Protein AF-A0A659UH33-F1 (afdb_monomer)

Sequence (95 aa):
DVHYQHGGRPNSFDRLPRETVGPFNRQSFDDVVSGRYEEFPFELYETELREGNGKGSSTAFKGVIVAFEAVEPFPGILVATRRTNAVVGFFRGVF

Nearest PDB structures (foldseek):
  6hdv-assembly1_A  TM=4.931E-01  e=4.213E+00  Afifella pfennigii
  7yq5-assembly1_E  TM=2.804E-01  e=1.650E+00  Homo sapiens
  8dtm-assembly1_B  TM=3.996E-01  e=9.024E+00  Mus musculus
  6hn4-assembly1_F  TM=2.695E-01  e=2.964E+00  Homo sapiens
  7yq3-assembly1_E  TM=3.462E-01  e=5.988E+00  Homo sapiens

Solvent-accessible surface area (backbone atoms only — not comparable to full-atom values): 6100 Å² total; per-residue (Å²): 116,76,49,80,46,74,60,51,84,62,86,64,61,85,71,54,62,60,74,79,44,55,71,58,80,46,76,49,39,45,55,35,40,35,38,61,57,98,84,26,42,36,41,38,32,38,39,41,29,25,24,74,70,75,98,68,48,46,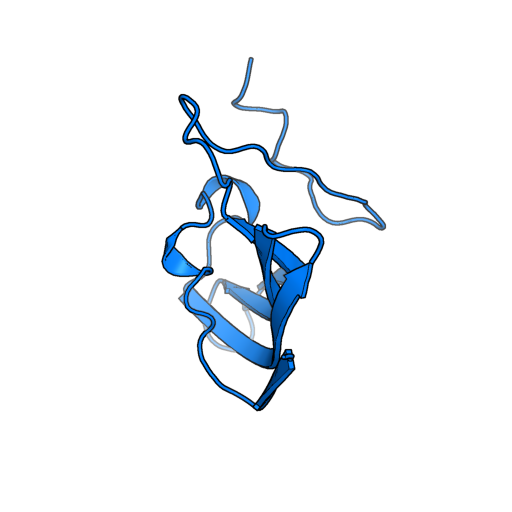77,38,36,76,51,75,48,78,47,71,50,67,89,67,88,65,100,78,81,92,84,86,83,87,82,91,85,76,72,89,63,65,77,73,79,79,110

Radius of gyration: 14.42 Å; Cα contacts (8 Å, |Δi|>4): 152; chains: 1; bounding box: 28×35×41 Å

Secondary structure (DSSP, 8-state):
-EEEEESPPPTTGGGS-GGGT-S-SEEEEEEEEEEEETTEEEEEEEEEEEESSGGG-EEEEEEEEEEE--SS--SS-------SS--SSTTSS--

Structure (mmCIF, N/CA/C/O backbone):
data_AF-A0A659UH33-F1
#
_entry.id   AF-A0A659UH33-F1
#
loop_
_atom_site.group_PDB
_atom_site.id
_atom_site.type_symbol
_atom_site.label_atom_id
_atom_site.label_alt_id
_atom_site.label_comp_id
_atom_site.label_asym_id
_atom_site.label_entity_id
_atom_site.label_seq_id
_atom_site.pdbx_PDB_ins_code
_atom_site.Cartn_x
_atom_site.Cartn_y
_atom_site.Cartn_z
_atom_site.occupancy
_atom_site.B_iso_or_equiv
_atom_site.auth_seq_id
_atom_site.auth_comp_id
_atom_site.auth_asym_id
_atom_site.auth_atom_id
_atom_site.pdbx_PDB_model_num
ATOM 1 N N . ASP A 1 1 ? -11.673 -12.520 13.562 1.00 83.81 1 ASP A N 1
ATOM 2 C CA . ASP A 1 1 ? -11.726 -13.156 12.235 1.00 83.81 1 ASP A CA 1
ATOM 3 C C . ASP A 1 1 ? -10.690 -12.577 11.299 1.00 83.81 1 ASP A C 1
ATOM 5 O O . ASP A 1 1 ? -10.426 -11.378 11.342 1.00 83.81 1 ASP A O 1
ATOM 9 N N . VAL A 1 2 ? -10.070 -13.465 10.524 1.00 93.75 2 VAL A N 1
ATOM 10 C CA . VAL A 1 2 ? -9.055 -13.165 9.511 1.00 93.75 2 VAL A CA 1
ATOM 11 C C . VAL A 1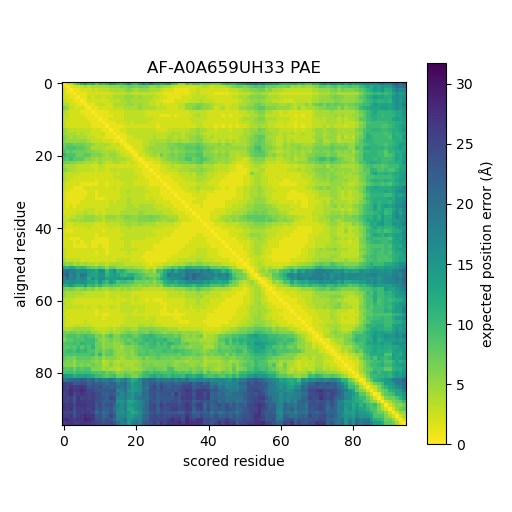 2 ? -9.520 -13.801 8.205 1.00 93.75 2 VAL A C 1
ATOM 13 O O . VAL A 1 2 ? -9.972 -14.946 8.204 1.00 93.75 2 VAL A O 1
ATOM 16 N N . HIS A 1 3 ? -9.413 -13.062 7.108 1.00 96.00 3 HIS A N 1
ATOM 17 C CA . HIS A 1 3 ? -9.779 -13.488 5.765 1.00 96.00 3 HIS A CA 1
ATOM 18 C C . HIS A 1 3 ? -8.543 -13.505 4.871 1.00 96.00 3 HIS A C 1
ATOM 20 O O . HIS A 1 3 ? -7.658 -12.663 5.003 1.00 96.00 3 HIS A O 1
ATOM 26 N N . TYR A 1 4 ? -8.505 -14.466 3.953 1.00 96.88 4 TYR A N 1
ATOM 27 C CA . TYR A 1 4 ? -7.434 -14.631 2.979 1.00 96.88 4 TYR A CA 1
ATOM 28 C C . TYR A 1 4 ? -7.994 -14.577 1.559 1.00 96.88 4 TYR A C 1
ATOM 30 O O . TYR A 1 4 ? -9.065 -15.127 1.287 1.00 96.88 4 TYR A O 1
ATOM 38 N N . GLN A 1 5 ? -7.245 -13.950 0.658 1.00 96.44 5 GLN A N 1
ATOM 39 C CA . GLN A 1 5 ? -7.508 -13.918 -0.772 1.00 96.44 5 GLN A CA 1
ATOM 40 C C . GLN A 1 5 ? -6.184 -13.918 -1.547 1.00 96.44 5 GLN A C 1
ATOM 42 O O . GLN A 1 5 ? -5.235 -13.254 -1.151 1.00 96.44 5 GLN A O 1
ATOM 47 N N . HIS A 1 6 ? -6.152 -14.612 -2.685 1.00 96.94 6 HIS A N 1
ATOM 48 C CA . HIS A 1 6 ? -5.027 -14.609 -3.623 1.00 96.94 6 HIS A CA 1
ATOM 49 C C . HIS A 1 6 ? -5.389 -13.834 -4.897 1.00 96.94 6 HIS A C 1
ATOM 51 O O . HIS A 1 6 ? -6.489 -14.002 -5.434 1.00 96.94 6 HIS A O 1
ATOM 57 N N . GLY A 1 7 ? -4.488 -12.978 -5.380 1.00 92.94 7 GLY A N 1
ATOM 58 C CA . GLY A 1 7 ? -4.640 -12.222 -6.630 1.00 92.94 7 GLY A CA 1
ATOM 59 C C . GLY A 1 7 ? -5.668 -11.084 -6.592 1.00 92.94 7 GLY A C 1
ATOM 60 O O . GLY A 1 7 ? -5.887 -10.405 -7.598 1.00 92.94 7 GLY A O 1
ATOM 61 N N . GLY A 1 8 ? -6.333 -10.881 -5.453 1.00 92.75 8 GLY A N 1
ATOM 62 C CA . GLY A 1 8 ? -7.358 -9.856 -5.276 1.00 92.75 8 GLY A CA 1
ATOM 63 C C . GLY A 1 8 ? -6.765 -8.458 -5.157 1.00 92.75 8 GLY A C 1
ATOM 64 O O . GLY A 1 8 ? -5.718 -8.279 -4.545 1.00 92.75 8 GLY A O 1
ATOM 65 N N . ARG A 1 9 ? -7.452 -7.442 -5.697 1.00 94.62 9 ARG A N 1
ATOM 66 C CA . ARG A 1 9 ? -7.107 -6.042 -5.407 1.00 94.62 9 ARG A CA 1
ATOM 67 C C . ARG A 1 9 ? -7.483 -5.732 -3.945 1.00 94.62 9 ARG A C 1
ATOM 69 O O . ARG A 1 9 ? -8.668 -5.830 -3.632 1.00 94.62 9 ARG A O 1
ATOM 76 N N . PRO A 1 10 ? -6.537 -5.314 -3.086 1.00 95.12 10 PRO A N 1
ATOM 77 C CA . PRO A 1 10 ? -6.829 -4.883 -1.719 1.00 95.12 10 PRO A CA 1
ATOM 78 C C . PRO A 1 10 ? -7.675 -3.605 -1.711 1.00 95.12 10 PRO A C 1
ATOM 80 O O . PRO A 1 10 ? -7.428 -2.691 -2.504 1.00 95.12 10 PRO A O 1
ATOM 83 N N . ASN A 1 11 ? -8.635 -3.495 -0.791 1.00 93.62 11 ASN A N 1
ATOM 84 C CA . ASN A 1 11 ? -9.519 -2.328 -0.686 1.00 93.62 11 ASN A CA 1
ATOM 85 C C . ASN A 1 11 ? -8.766 -1.067 -0.251 1.00 93.62 11 ASN A C 1
ATOM 87 O O . ASN A 1 11 ? -9.171 0.057 -0.552 1.00 93.62 11 ASN A O 1
ATOM 91 N N . SER A 1 12 ? -7.687 -1.244 0.506 1.00 91.94 12 SER A N 1
ATOM 92 C CA . SER A 1 12 ? -6.852 -0.155 1.010 1.00 91.94 12 SER A CA 1
ATOM 93 C C . SER A 1 12 ? -5.932 0.454 -0.046 1.00 91.94 12 SER A C 1
ATOM 95 O O . SER A 1 12 ? -5.463 1.575 0.147 1.00 91.94 12 SER A O 1
ATOM 97 N N . PHE A 1 13 ? -5.696 -0.231 -1.170 1.00 92.12 13 PHE A N 1
ATOM 98 C CA . PHE A 1 13 ? -4.693 0.185 -2.149 1.00 92.12 13 PHE A CA 1
ATOM 99 C C . PHE A 1 13 ? -4.995 1.555 -2.773 1.00 92.12 13 PHE A C 1
ATOM 101 O O . PHE A 1 13 ? -4.095 2.377 -2.919 1.00 92.12 13 PHE A O 1
ATOM 108 N N . ASP A 1 14 ? -6.264 1.847 -3.073 1.00 89.25 14 ASP A N 1
ATOM 109 C CA . ASP A 1 14 ? -6.674 3.133 -3.662 1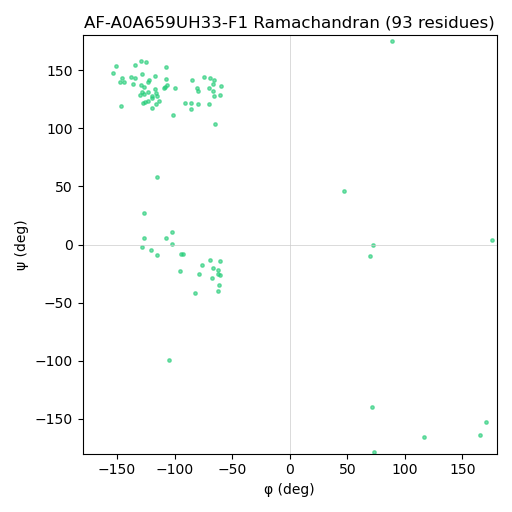.00 89.25 14 ASP A CA 1
ATOM 110 C C . ASP A 1 14 ? -6.535 4.325 -2.699 1.00 89.25 14 ASP A C 1
ATOM 112 O O . ASP A 1 14 ? -6.578 5.476 -3.131 1.00 89.25 14 ASP A O 1
ATOM 116 N N . ARG A 1 15 ? -6.339 4.059 -1.399 1.00 86.00 15 ARG A N 1
ATOM 117 C CA . ARG A 1 15 ? -6.109 5.082 -0.368 1.00 86.00 15 ARG A CA 1
ATOM 118 C C . ARG A 1 15 ? -4.629 5.375 -0.134 1.00 86.00 15 ARG A C 1
ATOM 120 O O . ARG A 1 15 ? -4.315 6.309 0.601 1.00 86.00 15 ARG A O 1
ATOM 127 N N . LEU A 1 16 ? -3.718 4.599 -0.725 1.00 83.44 16 LEU A N 1
ATOM 128 C CA . LEU A 1 16 ? -2.290 4.869 -0.607 1.00 83.44 16 LEU A CA 1
ATOM 129 C C . LEU A 1 16 ? -1.947 6.188 -1.311 1.00 83.44 16 LEU A C 1
ATOM 131 O O . LEU A 1 16 ? -2.260 6.341 -2.497 1.00 83.44 16 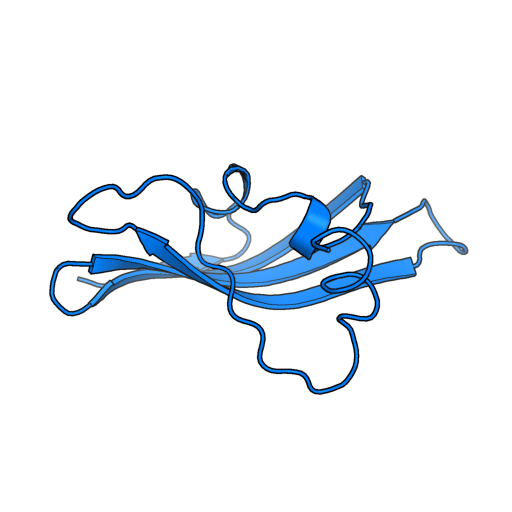LEU A O 1
ATOM 135 N N . PRO A 1 17 ? -1.260 7.127 -0.634 1.00 82.00 17 PRO A N 1
ATOM 136 C CA . PRO A 1 17 ? -0.773 8.326 -1.297 1.00 82.00 17 PRO A CA 1
ATOM 137 C C . PRO A 1 17 ? 0.199 7.923 -2.408 1.00 82.00 17 PRO A C 1
ATOM 139 O O . PRO A 1 17 ? 1.131 7.143 -2.179 1.00 82.00 17 PRO A O 1
ATOM 142 N N . ARG A 1 18 ? -0.011 8.426 -3.626 1.00 77.38 18 ARG A N 1
ATOM 143 C CA . ARG A 1 18 ? 0.783 8.038 -4.809 1.00 77.38 18 ARG A CA 1
ATOM 144 C C . ARG A 1 18 ? 2.265 8.371 -4.641 1.00 77.38 18 ARG A C 1
ATOM 146 O O . ARG A 1 18 ? 3.129 7.696 -5.193 1.00 77.38 18 ARG A O 1
ATOM 153 N N . GLU A 1 19 ? 2.554 9.371 -3.821 1.00 73.62 19 GLU A N 1
ATOM 154 C CA . GLU A 1 19 ? 3.889 9.822 -3.448 1.00 73.62 19 GLU A CA 1
ATOM 155 C C . GLU A 1 19 ? 4.688 8.730 -2.712 1.00 73.62 19 GLU A C 1
ATOM 157 O O . GLU A 1 19 ? 5.918 8.762 -2.715 1.00 73.62 19 GLU A O 1
ATOM 162 N N . THR A 1 20 ? 4.014 7.740 -2.110 1.00 72.00 20 THR A N 1
ATOM 163 C CA . THR A 1 20 ? 4.659 6.650 -1.354 1.00 72.00 20 THR A CA 1
ATOM 164 C C . THR A 1 20 ? 5.253 5.554 -2.234 1.00 72.00 20 THR A C 1
ATOM 166 O O . THR A 1 20 ? 6.200 4.888 -1.816 1.00 72.00 20 THR A O 1
ATOM 169 N N . VAL A 1 21 ? 4.728 5.376 -3.449 1.00 74.19 21 VAL A N 1
ATOM 170 C CA . VAL A 1 21 ? 5.060 4.245 -4.332 1.00 74.19 21 VAL A CA 1
ATOM 171 C C . VAL A 1 21 ? 5.661 4.656 -5.678 1.00 74.19 21 VAL A C 1
ATOM 173 O O . VAL A 1 21 ? 6.094 3.793 -6.438 1.00 74.19 21 VAL A O 1
ATOM 176 N N . GLY A 1 22 ? 5.734 5.960 -5.964 1.00 75.75 22 GLY A N 1
ATOM 177 C CA . GLY A 1 22 ? 6.236 6.481 -7.237 1.00 75.75 22 GLY A CA 1
ATOM 178 C C . GLY A 1 22 ? 5.262 6.265 -8.406 1.00 75.75 22 GLY A C 1
ATOM 179 O O . GLY A 1 22 ? 4.154 5.758 -8.218 1.00 75.75 22 GLY A O 1
ATOM 180 N N . PRO A 1 23 ? 5.629 6.685 -9.630 1.00 83.62 23 PRO A N 1
ATOM 181 C CA . PRO A 1 23 ? 4.807 6.449 -10.812 1.00 83.62 23 PRO A CA 1
ATOM 182 C C . PRO A 1 23 ? 4.744 4.952 -11.147 1.00 83.62 23 PRO A C 1
ATOM 184 O O . PRO A 1 23 ? 5.746 4.245 -11.107 1.00 83.62 23 PRO A O 1
ATOM 187 N N . PHE A 1 24 ? 3.558 4.461 -11.505 1.00 89.31 24 PHE A N 1
ATOM 188 C CA . PHE A 1 24 ? 3.348 3.101 -11.998 1.00 89.31 24 PHE A CA 1
ATOM 189 C C . PHE A 1 24 ? 2.143 3.066 -12.942 1.00 89.31 24 PHE A C 1
ATOM 191 O O . PHE A 1 24 ? 1.224 3.878 -12.840 1.00 89.31 24 PHE A O 1
ATOM 198 N N . ASN A 1 25 ? 2.137 2.111 -13.868 1.00 91.75 25 ASN A N 1
ATOM 199 C CA . ASN A 1 25 ? 1.016 1.852 -14.781 1.00 91.75 25 ASN A CA 1
ATOM 200 C C . ASN A 1 25 ? 0.585 0.377 -14.785 1.00 91.75 25 ASN A C 1
ATOM 202 O O . ASN A 1 25 ? -0.360 0.007 -15.479 1.00 91.75 25 ASN A O 1
ATOM 206 N N . ARG A 1 26 ? 1.283 -0.468 -14.023 1.00 92.38 26 ARG A N 1
ATOM 207 C CA . ARG A 1 26 ? 0.974 -1.882 -13.833 1.00 92.38 26 ARG A CA 1
ATOM 208 C C . ARG A 1 26 ? 1.076 -2.220 -12.361 1.00 92.38 26 ARG A C 1
ATOM 210 O O . ARG A 1 26 ? 1.952 -1.716 -11.661 1.00 92.38 26 ARG A O 1
ATOM 217 N N . GLN A 1 27 ? 0.187 -3.098 -11.933 1.00 93.75 27 GLN A N 1
ATOM 218 C CA . GLN A 1 27 ? 0.063 -3.523 -10.553 1.00 93.75 27 GLN A CA 1
ATOM 219 C C . GLN A 1 27 ? -0.309 -5.000 -10.506 1.00 93.75 27 GLN A C 1
ATOM 221 O O . GLN A 1 27 ? -1.132 -5.459 -11.300 1.00 93.75 27 GLN A O 1
ATOM 226 N N . SER A 1 28 ? 0.286 -5.720 -9.570 1.00 95.12 28 SER A N 1
ATOM 227 C CA . SER A 1 28 ? -0.075 -7.092 -9.238 1.00 95.12 28 SER A CA 1
ATOM 228 C C . SER A 1 28 ? -0.069 -7.268 -7.731 1.00 95.12 28 SER A C 1
ATOM 230 O O . SER A 1 28 ? 0.783 -6.701 -7.042 1.00 95.12 28 SER A O 1
ATOM 232 N N . PHE A 1 29 ? -1.008 -8.077 -7.259 1.00 96.62 29 PHE A N 1
ATOM 233 C CA . PHE A 1 29 ? -1.136 -8.477 -5.867 1.00 96.62 29 PHE A CA 1
ATOM 234 C C . PHE A 1 29 ? -1.089 -9.990 -5.810 1.00 96.62 29 PHE A C 1
ATOM 236 O O . PHE A 1 29 ? -1.641 -10.639 -6.700 1.00 96.62 29 PHE A O 1
ATOM 243 N N . ASP A 1 30 ? -0.407 -10.518 -4.806 1.00 96.31 30 ASP A N 1
ATOM 244 C CA . ASP A 1 30 ? -0.304 -11.956 -4.594 1.00 96.31 30 ASP A CA 1
ATOM 245 C C . ASP A 1 30 ? -1.209 -12.335 -3.418 1.00 96.31 30 ASP A C 1
ATOM 247 O O . ASP A 1 30 ? -2.435 -12.360 -3.567 1.00 96.31 30 ASP A O 1
ATOM 251 N N . ASP A 1 31 ? -0.641 -12.504 -2.231 1.00 97.56 31 ASP A N 1
ATOM 252 C CA . ASP A 1 31 ? -1.407 -12.769 -1.024 1.00 97.56 31 ASP A CA 1
ATOM 253 C C . ASP A 1 31 ? -1.998 -11.488 -0.428 1.00 97.56 31 ASP A C 1
ATOM 255 O O . ASP A 1 31 ? -1.316 -10.472 -0.278 1.00 97.56 31 ASP A O 1
ATOM 259 N N . VAL A 1 32 ? -3.273 -11.563 -0.042 1.00 97.56 32 VAL A N 1
ATOM 260 C CA . VAL A 1 32 ? -4.007 -10.539 0.704 1.00 97.56 32 VAL A CA 1
ATOM 261 C C . VAL A 1 32 ? -4.609 -11.181 1.947 1.00 97.56 32 VAL A C 1
ATOM 263 O O . VAL A 1 32 ? -5.389 -12.131 1.869 1.00 97.56 32 VAL A O 1
ATOM 266 N N . VAL A 1 33 ? -4.265 -10.639 3.108 1.00 97.25 33 VAL A N 1
ATOM 267 C CA . VAL A 1 33 ? -4.796 -11.029 4.412 1.00 97.25 33 VAL A CA 1
ATOM 268 C C . VAL A 1 33 ? -5.480 -9.819 5.027 1.00 97.25 33 VAL A C 1
ATOM 270 O O . VAL A 1 33 ? -4.870 -8.764 5.163 1.00 97.25 33 VAL A O 1
ATOM 273 N N . SER A 1 34 ? -6.737 -9.955 5.428 1.00 96.75 34 SER A N 1
ATOM 274 C CA . SER A 1 34 ? -7.488 -8.883 6.081 1.00 96.75 34 SER A CA 1
ATOM 275 C C . SER A 1 34 ? -8.128 -9.358 7.374 1.00 96.75 34 SER A C 1
ATOM 277 O O . SER A 1 34 ? -8.329 -10.552 7.592 1.00 96.75 34 SER A O 1
ATOM 279 N N . GLY A 1 35 ? -8.436 -8.433 8.273 1.00 95.88 35 GLY A N 1
ATOM 280 C CA . GLY A 1 35 ? -9.047 -8.784 9.548 1.00 95.88 35 GLY A CA 1
ATOM 281 C C . GLY A 1 35 ? -9.105 -7.609 10.502 1.00 95.88 35 GLY A C 1
ATOM 282 O O . GLY A 1 35 ? -9.156 -6.452 10.087 1.00 95.88 35 GLY A O 1
ATOM 283 N N . ARG A 1 36 ? -9.103 -7.916 11.800 1.00 95.06 36 ARG A N 1
ATOM 284 C CA . ARG A 1 36 ? -9.021 -6.917 12.869 1.00 95.06 36 ARG A CA 1
ATOM 285 C C . ARG A 1 36 ? -7.918 -7.278 13.855 1.00 95.06 36 ARG A C 1
ATOM 287 O O . ARG A 1 36 ? -7.816 -8.435 14.258 1.00 95.06 36 ARG A O 1
ATOM 294 N N . TYR A 1 37 ? -7.144 -6.282 14.264 1.00 91.00 37 TYR A N 1
ATOM 295 C CA . TYR A 1 37 ? -6.139 -6.375 15.320 1.00 91.00 37 TYR A CA 1
ATOM 296 C C . TYR A 1 37 ? -6.403 -5.255 16.326 1.00 91.00 37 TYR A C 1
ATOM 298 O O . TYR A 1 37 ? -6.444 -4.100 15.923 1.00 91.00 37 TYR A O 1
ATOM 306 N N . GLU A 1 38 ? -6.632 -5.588 17.601 1.00 91.31 38 GLU A N 1
ATOM 307 C CA . GLU A 1 38 ? -6.965 -4.603 18.654 1.00 91.31 38 GLU A CA 1
ATOM 308 C C . GLU A 1 38 ? -8.053 -3.601 18.220 1.00 91.31 38 GLU A C 1
ATOM 310 O O . GLU A 1 38 ? -7.920 -2.398 18.372 1.00 91.31 38 GLU A O 1
ATOM 315 N N . GLU A 1 39 ? -9.129 -4.114 17.617 1.00 89.06 39 GLU A N 1
ATOM 316 C CA . GLU A 1 39 ? -10.228 -3.333 17.029 1.00 89.06 39 GLU A CA 1
ATOM 317 C C . GLU A 1 39 ? -9.900 -2.544 15.752 1.00 89.06 39 GLU A C 1
ATOM 319 O O . GLU A 1 39 ? -10.840 -2.135 15.076 1.00 89.06 39 GLU A O 1
ATOM 324 N N . PHE A 1 40 ? -8.645 -2.415 15.331 1.00 90.69 40 PHE A N 1
ATOM 325 C CA . PHE A 1 40 ? -8.289 -1.774 14.064 1.00 90.69 40 PHE A CA 1
ATOM 326 C C . PHE A 1 40 ? -8.499 -2.739 12.888 1.00 90.69 40 PHE A C 1
ATOM 328 O O . PHE A 1 40 ? -7.879 -3.811 12.860 1.00 90.69 40 PHE A O 1
ATOM 335 N N . PRO A 1 41 ? -9.350 -2.400 11.899 1.00 93.56 41 PRO A N 1
ATOM 336 C CA . PRO A 1 41 ? -9.379 -3.114 10.631 1.00 93.56 41 PRO A CA 1
ATOM 337 C C . PRO A 1 41 ? -8.013 -3.023 9.953 1.00 93.56 41 PRO A C 1
ATOM 339 O O . PRO A 1 41 ? -7.408 -1.948 9.915 1.00 93.56 41 PRO A O 1
ATOM 342 N N . PHE A 1 42 ? -7.539 -4.137 9.403 1.00 94.56 42 PHE A N 1
ATOM 343 C CA . PHE A 1 42 ? -6.286 -4.165 8.662 1.00 94.56 42 PHE A CA 1
ATOM 344 C C . PHE A 1 42 ? -6.399 -4.935 7.347 1.00 94.56 42 PHE A C 1
ATOM 346 O O . PHE A 1 42 ? -7.200 -5.862 7.209 1.00 94.56 42 PHE A O 1
ATOM 353 N N . GLU A 1 43 ? -5.530 -4.568 6.412 1.00 96.44 43 GLU A N 1
ATOM 354 C CA . GLU A 1 43 ? -5.161 -5.339 5.228 1.00 96.44 43 GLU A CA 1
ATOM 355 C C . GLU A 1 43 ? -3.631 -5.440 5.166 1.00 96.44 43 GLU A C 1
ATOM 357 O O . GLU A 1 43 ? -2.926 -4.439 5.286 1.00 96.44 43 GLU A O 1
ATOM 362 N N . LEU A 1 44 ? -3.117 -6.647 4.963 1.00 95.88 44 LEU A N 1
ATOM 363 C CA . LEU A 1 44 ? -1.719 -6.956 4.699 1.00 95.88 44 LEU A CA 1
ATOM 364 C C . LEU A 1 44 ? -1.651 -7.638 3.345 1.00 95.88 44 LEU A C 1
ATOM 366 O O . LEU A 1 44 ? -2.365 -8.612 3.122 1.00 95.88 44 LEU A O 1
ATOM 370 N N . TYR A 1 45 ? -0.807 -7.149 2.446 1.00 96.44 45 TYR A N 1
ATOM 371 C CA . TYR A 1 45 ? -0.738 -7.732 1.115 1.00 96.44 45 TYR A CA 1
ATOM 372 C C . TYR A 1 45 ? 0.607 -7.554 0.430 1.00 96.44 45 TYR A C 1
ATOM 374 O O . TYR A 1 45 ? 1.297 -6.542 0.593 1.00 96.44 45 TYR A O 1
ATOM 382 N N . GLU A 1 46 ? 0.956 -8.545 -0.380 1.00 96.12 46 GLU A N 1
ATOM 383 C CA . GLU A 1 46 ? 2.103 -8.488 -1.274 1.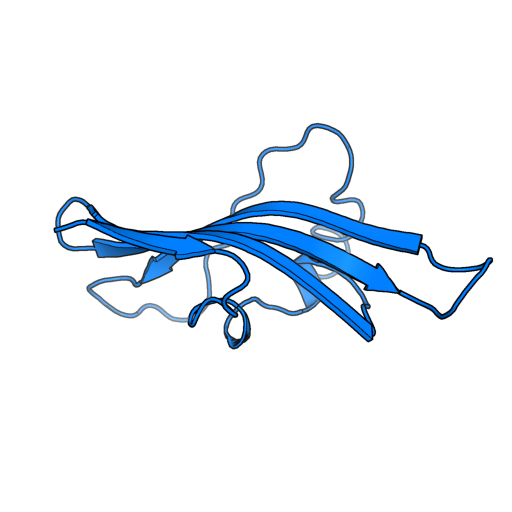00 96.12 46 GLU A CA 1
ATOM 384 C C . GLU A 1 46 ? 1.749 -7.694 -2.532 1.00 96.12 46 GLU A C 1
ATOM 386 O O . GLU A 1 46 ? 0.701 -7.894 -3.145 1.00 96.12 46 GLU A O 1
ATOM 391 N N . THR A 1 47 ? 2.622 -6.764 -2.917 1.00 93.75 47 THR A N 1
ATOM 392 C CA . THR A 1 47 ? 2.406 -5.874 -4.061 1.00 93.75 47 THR A CA 1
ATOM 393 C C . THR A 1 47 ? 3.661 -5.741 -4.901 1.00 93.75 47 THR A C 1
ATOM 395 O O . THR A 1 47 ? 4.755 -5.501 -4.384 1.00 93.75 47 THR A O 1
ATOM 398 N N . GLU A 1 48 ? 3.478 -5.770 -6.218 1.00 93.25 48 GLU A N 1
ATOM 399 C CA . GLU A 1 48 ? 4.460 -5.290 -7.183 1.00 93.25 48 GLU A CA 1
ATOM 400 C C . GLU A 1 48 ? 3.834 -4.215 -8.084 1.00 93.25 48 GLU A C 1
ATOM 402 O O . GLU A 1 48 ? 2.815 -4.440 -8.740 1.00 93.25 48 GLU A O 1
ATOM 407 N N . LEU A 1 49 ? 4.459 -3.036 -8.116 1.00 91.25 49 LEU A N 1
ATOM 408 C CA . LEU A 1 49 ? 4.094 -1.894 -8.951 1.00 91.25 49 LEU A CA 1
ATOM 409 C C . LEU A 1 49 ? 5.224 -1.614 -9.934 1.00 91.25 49 LEU A C 1
ATOM 411 O O . LEU A 1 49 ? 6.396 -1.516 -9.553 1.00 91.25 49 LEU A O 1
ATOM 415 N N . ARG A 1 50 ? 4.871 -1.478 -11.210 1.00 90.88 50 ARG A N 1
ATOM 416 C CA . ARG A 1 50 ? 5.834 -1.281 -12.297 1.00 90.88 50 ARG A CA 1
ATOM 417 C C . ARG A 1 50 ? 5.458 -0.083 -13.150 1.00 90.88 50 ARG A C 1
ATOM 419 O O . ARG A 1 50 ? 4.277 0.184 -13.383 1.00 90.88 50 ARG A O 1
ATOM 426 N N . GLU A 1 51 ? 6.479 0.591 -13.652 1.00 90.19 51 GLU A N 1
ATOM 427 C CA . GLU A 1 51 ? 6.365 1.665 -14.630 1.00 90.19 51 GLU A CA 1
ATOM 428 C C . GLU A 1 51 ? 6.860 1.178 -15.996 1.00 90.19 51 GLU A C 1
ATOM 430 O O . GLU A 1 51 ? 7.830 0.424 -16.092 1.00 90.19 51 GLU A O 1
ATOM 435 N N . GLY A 1 52 ? 6.197 1.612 -17.068 1.00 88.00 52 GLY A N 1
ATOM 436 C CA . GLY A 1 52 ? 6.597 1.322 -18.443 1.00 88.00 52 GLY A CA 1
ATOM 437 C C . GLY A 1 52 ? 6.024 0.022 -19.018 1.00 88.00 52 GLY A C 1
ATOM 438 O O . GLY A 1 52 ? 5.328 -0.754 -18.364 1.00 88.00 52 GLY A O 1
ATOM 439 N N . ASN A 1 53 ? 6.292 -0.203 -20.306 1.00 79.06 53 ASN A N 1
ATOM 440 C CA . ASN A 1 53 ? 5.800 -1.355 -21.059 1.00 79.06 53 ASN A CA 1
ATOM 441 C C . ASN A 1 53 ? 6.972 -2.144 -21.671 1.00 79.06 53 ASN A C 1
ATOM 443 O O . ASN A 1 53 ? 7.842 -1.573 -22.324 1.00 79.06 53 ASN A O 1
ATOM 447 N N . GLY A 1 54 ? 6.982 -3.471 -21.502 1.00 76.12 54 GLY A N 1
ATOM 448 C CA . GLY A 1 54 ? 7.948 -4.363 -22.161 1.00 76.12 54 GLY A CA 1
ATOM 449 C C . GLY A 1 54 ? 9.379 -4.268 -21.611 1.00 76.12 54 GLY A C 1
ATOM 450 O O . GLY A 1 54 ? 9.577 -4.168 -20.404 1.00 76.12 54 GLY A O 1
ATOM 451 N N . LYS A 1 55 ? 10.384 -4.316 -22.501 1.00 74.50 55 LYS A N 1
ATOM 452 C CA . LYS A 1 55 ? 11.824 -4.379 -22.156 1.00 74.50 55 LYS A CA 1
ATOM 453 C C . LYS A 1 55 ? 12.356 -3.184 -21.345 1.00 74.50 55 LYS A C 1
ATOM 455 O O . LYS A 1 55 ? 13.445 -3.292 -20.798 1.00 74.50 55 LYS A O 1
ATOM 460 N N . GLY A 1 56 ? 11.613 -2.078 -21.266 1.00 77.69 56 GLY A N 1
ATOM 461 C CA . GLY A 1 56 ? 11.983 -0.881 -20.501 1.00 77.69 56 GLY A CA 1
ATOM 462 C C . GLY A 1 56 ? 11.265 -0.729 -19.160 1.00 77.69 56 GLY A C 1
ATOM 463 O O . GLY A 1 56 ? 11.307 0.355 -18.593 1.00 77.69 56 GLY A O 1
ATOM 464 N N . SER A 1 57 ? 10.553 -1.753 -18.672 1.00 85.31 57 SER A N 1
ATOM 465 C CA . SER A 1 57 ? 9.806 -1.612 -17.419 1.00 85.31 57 SER A CA 1
ATOM 466 C C . SER A 1 57 ? 10.735 -1.527 -16.205 1.00 85.31 57 SER A C 1
ATOM 468 O O . SER A 1 57 ? 11.615 -2.382 -16.065 1.00 85.31 57 SER A O 1
ATOM 470 N N . SER A 1 58 ? 10.482 -0.587 -15.301 1.00 87.88 58 SER A N 1
ATOM 471 C CA . SER A 1 58 ? 11.146 -0.480 -13.999 1.00 87.88 58 SER A CA 1
ATOM 472 C C . SER A 1 58 ? 10.193 -0.896 -12.874 1.00 87.88 58 SER A C 1
ATOM 474 O O . SER A 1 58 ? 8.969 -0.816 -13.001 1.00 87.88 58 SER A O 1
ATOM 476 N N . THR A 1 59 ? 10.750 -1.381 -11.765 1.00 88.50 59 THR A N 1
ATOM 477 C CA . THR A 1 59 ? 9.984 -1.637 -10.540 1.00 88.50 59 THR A CA 1
ATOM 478 C C . THR A 1 59 ? 9.921 -0.349 -9.730 1.00 88.50 59 THR A C 1
ATOM 480 O O . THR A 1 59 ? 10.956 0.142 -9.283 1.00 88.50 59 THR A O 1
ATOM 483 N N . ALA A 1 60 ? 8.713 0.176 -9.535 1.00 86.06 60 ALA A N 1
ATOM 484 C CA . ALA A 1 60 ? 8.461 1.338 -8.688 1.00 86.06 60 ALA A CA 1
ATOM 485 C C . ALA A 1 60 ? 8.362 0.920 -7.212 1.00 86.06 60 ALA A C 1
ATOM 487 O O . ALA A 1 60 ? 8.963 1.535 -6.334 1.00 86.06 60 ALA A O 1
ATOM 488 N N . PHE A 1 61 ? 7.681 -0.201 -6.956 1.00 86.81 61 PHE A N 1
ATOM 489 C CA . PHE A 1 61 ? 7.551 -0.798 -5.632 1.00 86.81 61 PHE A CA 1
ATOM 490 C C . PHE A 1 61 ? 7.475 -2.320 -5.745 1.00 86.81 61 PHE A C 1
ATOM 492 O O . PHE A 1 61 ? 6.807 -2.850 -6.629 1.00 86.81 61 PHE A O 1
ATOM 499 N N . LYS A 1 62 ? 8.135 -3.033 -4.833 1.00 89.88 62 LYS A N 1
ATOM 500 C CA . LYS A 1 62 ? 7.924 -4.467 -4.626 1.00 89.88 62 LYS A CA 1
ATOM 501 C C . LYS A 1 62 ? 8.110 -4.788 -3.153 1.00 89.88 62 LYS A C 1
ATOM 503 O O . LYS A 1 62 ? 9.194 -4.565 -2.616 1.00 89.88 62 LYS A O 1
ATOM 508 N N . GLY A 1 63 ? 7.067 -5.294 -2.510 1.00 89.31 63 GLY A N 1
ATOM 509 C CA . GLY A 1 63 ? 7.110 -5.610 -1.090 1.00 89.31 63 GLY A CA 1
ATOM 510 C C . GLY A 1 63 ? 5.734 -5.825 -0.485 1.00 89.31 63 GLY A C 1
ATOM 511 O O . GLY A 1 63 ? 4.748 -6.005 -1.193 1.00 89.31 63 GLY A O 1
ATOM 512 N N . VAL A 1 64 ? 5.695 -5.790 0.843 1.00 92.25 64 VAL A N 1
ATOM 513 C CA . VAL A 1 64 ? 4.471 -5.946 1.630 1.00 92.25 64 VAL A CA 1
ATOM 514 C C . VAL A 1 64 ? 3.971 -4.573 2.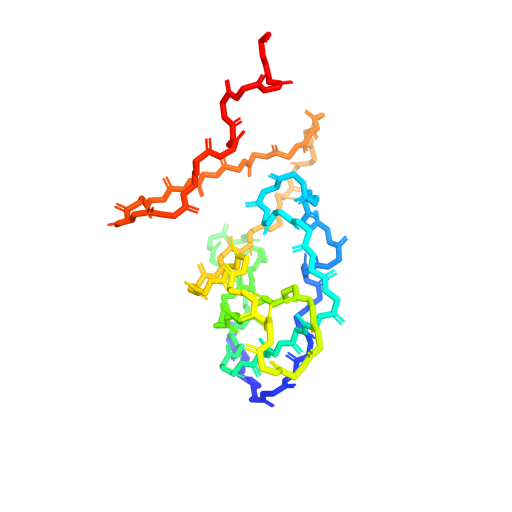052 1.00 92.25 64 VAL A C 1
ATOM 516 O O . VAL A 1 64 ? 4.751 -3.744 2.528 1.00 92.25 64 VAL A O 1
ATOM 519 N N . ILE A 1 65 ? 2.671 -4.349 1.903 1.00 91.31 65 ILE A N 1
ATOM 520 C CA . ILE A 1 65 ? 1.975 -3.190 2.452 1.00 91.31 65 ILE A CA 1
ATOM 521 C C . ILE A 1 65 ? 1.093 -3.672 3.593 1.00 91.31 65 ILE A C 1
ATOM 523 O O . ILE A 1 65 ? 0.405 -4.683 3.470 1.00 91.31 65 ILE A O 1
ATOM 527 N N . VAL A 1 66 ? 1.127 -2.938 4.702 1.00 93.00 66 VAL A N 1
ATOM 528 C CA . VAL A 1 66 ? 0.210 -3.129 5.822 1.00 93.00 66 VAL A CA 1
ATOM 529 C C . VAL A 1 66 ? -0.557 -1.831 6.005 1.00 93.00 66 VAL A C 1
ATOM 531 O O . VAL A 1 66 ? 0.039 -0.785 6.266 1.00 93.00 66 VAL A O 1
ATOM 534 N N . ALA A 1 67 ? -1.869 -1.899 5.835 1.00 92.50 67 ALA A N 1
ATOM 535 C CA . ALA A 1 67 ? -2.778 -0.781 5.979 1.00 92.50 67 ALA A CA 1
ATOM 536 C C . ALA A 1 67 ? -3.679 -1.028 7.186 1.00 92.50 67 ALA A C 1
ATOM 538 O O . ALA A 1 67 ? -4.386 -2.031 7.233 1.00 92.50 67 ALA A O 1
ATOM 539 N N . PHE A 1 68 ? -3.666 -0.093 8.131 1.00 91.81 68 PHE A N 1
ATOM 540 C CA . PHE A 1 68 ? -4.616 -0.043 9.235 1.00 91.81 68 PHE A CA 1
ATOM 541 C C . PHE A 1 68 ? -5.597 1.099 9.002 1.00 91.81 68 PHE A C 1
ATOM 543 O O . PHE A 1 68 ? -5.198 2.198 8.611 1.00 91.81 68 PHE A O 1
ATOM 550 N N . GLU A 1 69 ? -6.873 0.845 9.256 1.00 88.12 69 GLU A N 1
ATOM 551 C CA . GLU A 1 69 ? -7.887 1.889 9.319 1.00 88.12 69 G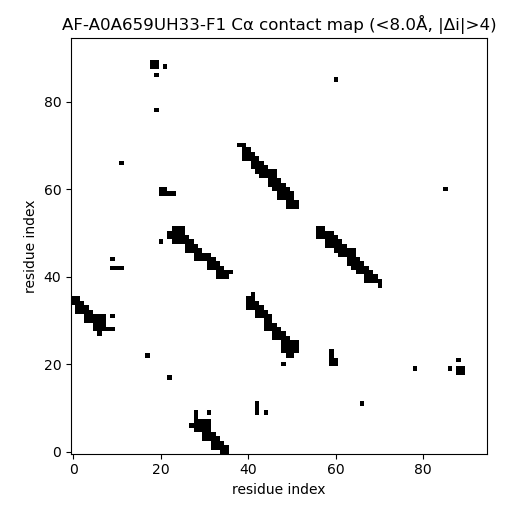LU A CA 1
ATOM 552 C C . GLU A 1 69 ? -8.003 2.379 10.762 1.00 88.12 69 GLU A C 1
ATOM 554 O O . GLU A 1 69 ? -8.235 1.590 11.678 1.00 88.12 69 GLU A O 1
ATOM 559 N N . ALA A 1 70 ? -7.787 3.678 10.974 1.00 84.19 70 ALA A N 1
ATOM 560 C CA . ALA A 1 70 ? -7.873 4.267 12.301 1.00 84.19 70 ALA A CA 1
ATOM 561 C C . ALA A 1 70 ? -9.320 4.213 12.809 1.00 84.19 70 ALA A C 1
ATOM 563 O O . ALA A 1 70 ? -10.243 4.599 12.094 1.00 84.19 70 ALA A O 1
ATOM 564 N N . VAL A 1 71 ? -9.509 3.760 14.053 1.00 81.75 71 VAL A N 1
ATOM 565 C CA . VAL A 1 71 ? -10.830 3.744 14.710 1.00 81.75 71 VAL A CA 1
ATOM 566 C C . VAL A 1 71 ? -11.385 5.166 14.854 1.00 81.75 71 VAL A C 1
ATOM 568 O O . VAL A 1 71 ? -12.584 5.382 14.695 1.00 81.75 71 VAL A O 1
ATOM 571 N N . GLU A 1 72 ? -10.503 6.139 15.095 1.00 85.38 72 GLU A N 1
ATOM 572 C CA . GLU A 1 72 ? -10.818 7.565 15.101 1.00 85.38 72 GLU A CA 1
ATOM 573 C C . GLU A 1 72 ? -10.069 8.269 13.953 1.00 85.38 72 GLU A C 1
ATOM 575 O O . GLU A 1 72 ? -8.849 8.107 13.826 1.00 85.38 72 GLU A O 1
ATOM 580 N N . PRO A 1 73 ? -10.761 9.035 13.090 1.00 80.75 73 PRO A N 1
ATOM 581 C CA . PRO A 1 73 ? -10.117 9.735 11.988 1.00 80.75 73 PRO A CA 1
ATOM 582 C C . PRO A 1 73 ? -9.227 10.872 12.501 1.00 80.75 73 PRO A C 1
ATOM 584 O O . PRO A 1 73 ? -9.590 11.607 13.416 1.00 80.75 73 PRO A O 1
ATOM 587 N N . PHE A 1 74 ? -8.089 11.077 11.841 1.00 83.62 74 PHE A N 1
ATOM 588 C CA . PHE A 1 74 ? -7.222 12.232 12.062 1.00 83.62 74 PHE A CA 1
ATOM 589 C C . PHE A 1 74 ? -6.964 12.971 10.743 1.00 83.62 74 PHE A C 1
A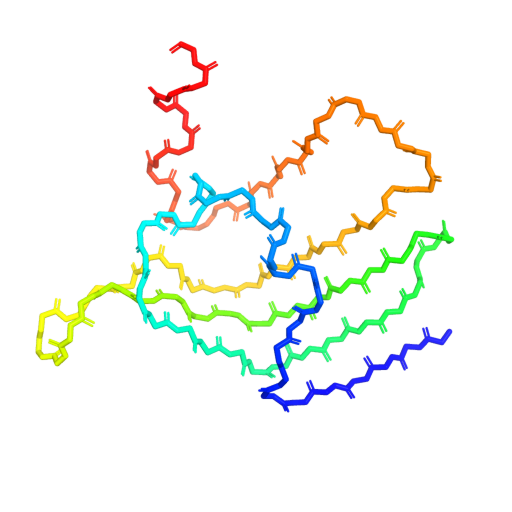TOM 591 O O . PHE A 1 74 ? -7.089 12.380 9.667 1.00 83.62 74 PHE A O 1
ATOM 598 N N . PRO A 1 75 ? -6.601 14.266 10.785 1.00 82.62 75 PRO A N 1
ATOM 599 C CA . PRO A 1 75 ? -6.226 14.992 9.579 1.00 82.62 75 PRO A CA 1
ATOM 600 C C . PRO A 1 75 ? -4.944 14.411 8.956 1.00 82.62 75 PRO A C 1
ATOM 602 O O . PRO A 1 75 ? -3.841 14.663 9.437 1.00 82.62 75 PRO A O 1
ATOM 605 N N . GLY A 1 76 ? -5.088 13.644 7.873 1.00 80.44 76 GLY A N 1
ATOM 606 C CA . GLY A 1 76 ? -3.976 13.147 7.057 1.00 80.44 76 GLY A CA 1
ATOM 607 C C . GLY A 1 76 ? -3.832 11.624 7.039 1.00 80.44 76 GLY A C 1
ATOM 608 O O . GLY A 1 76 ? -4.742 10.888 7.404 1.00 80.44 76 GLY A O 1
ATOM 609 N N . ILE A 1 77 ? -2.678 11.151 6.558 1.00 77.81 77 ILE A N 1
ATOM 610 C CA . ILE A 1 77 ? -2.321 9.728 6.477 1.00 77.81 77 ILE A CA 1
ATOM 611 C C . ILE A 1 77 ? -0.935 9.555 7.093 1.00 77.81 77 ILE A C 1
ATOM 613 O O . ILE A 1 77 ? 0.011 10.245 6.711 1.00 77.81 77 ILE A O 1
ATOM 617 N N . LEU A 1 78 ? -0.806 8.616 8.030 1.00 81.38 78 LEU A N 1
ATOM 618 C CA . LEU A 1 78 ? 0.487 8.216 8.571 1.00 81.38 78 LEU A CA 1
ATOM 619 C C . LEU A 1 78 ? 1.088 7.144 7.665 1.00 81.38 78 LEU A C 1
ATOM 621 O O . LEU A 1 78 ? 0.506 6.080 7.474 1.00 81.38 78 LEU A O 1
ATOM 625 N N . VAL A 1 79 ? 2.278 7.419 7.137 1.00 79.00 79 VAL A N 1
ATOM 626 C CA . VAL A 1 79 ? 3.036 6.466 6.326 1.00 79.00 79 VAL A CA 1
ATOM 627 C C . VAL A 1 79 ? 4.333 6.138 7.049 1.00 79.00 79 VAL A C 1
ATOM 629 O O . VAL A 1 79 ? 5.154 7.019 7.299 1.00 79.00 79 VAL A O 1
ATOM 632 N N . ALA A 1 80 ? 4.531 4.860 7.358 1.00 80.56 80 ALA A N 1
ATOM 633 C CA . ALA A 1 80 ? 5.766 4.348 7.931 1.00 80.56 80 ALA A CA 1
ATOM 634 C C . ALA A 1 80 ? 6.406 3.349 6.964 1.00 80.56 80 ALA A C 1
ATOM 636 O O . ALA A 1 80 ? 5.739 2.461 6.438 1.00 80.56 80 ALA A O 1
ATOM 637 N N . THR A 1 81 ? 7.714 3.473 6.737 1.00 70.69 81 THR A N 1
ATOM 638 C CA . THR A 1 81 ? 8.452 2.573 5.840 1.00 70.69 81 THR A CA 1
ATOM 639 C C . THR A 1 81 ? 9.652 1.977 6.560 1.00 70.69 81 THR A C 1
ATOM 641 O O . THR A 1 81 ? 10.470 2.719 7.105 1.00 70.69 81 THR A O 1
ATOM 644 N N . ARG A 1 82 ? 9.817 0.652 6.508 1.00 66.62 82 ARG A N 1
ATOM 645 C CA . ARG A 1 82 ? 11.042 -0.031 6.948 1.00 66.62 82 ARG A CA 1
ATOM 646 C C . ARG A 1 82 ? 11.862 -0.398 5.710 1.00 66.62 82 ARG A C 1
ATOM 648 O O . ARG A 1 82 ? 11.425 -1.213 4.906 1.00 66.62 82 ARG A O 1
ATOM 655 N N . ARG A 1 83 ? 13.023 0.238 5.507 1.00 65.06 83 ARG A N 1
ATOM 656 C CA . ARG A 1 83 ? 13.830 0.036 4.288 1.00 65.06 83 ARG A CA 1
ATOM 657 C C . ARG A 1 83 ? 14.759 -1.168 4.367 1.00 65.06 83 ARG A C 1
AT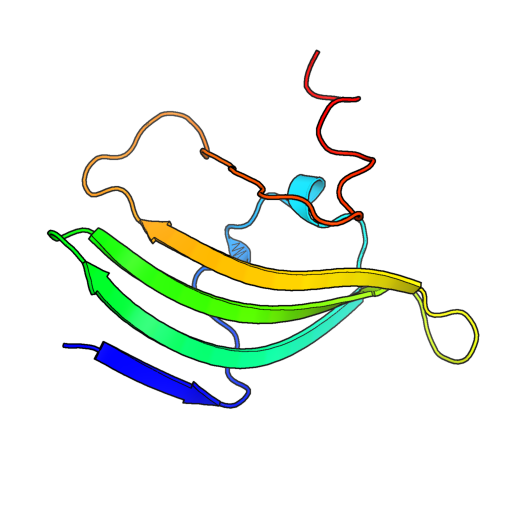OM 659 O O . ARG A 1 83 ? 15.500 -1.309 5.336 1.00 65.06 83 ARG A O 1
ATOM 666 N N . THR A 1 84 ? 14.869 -1.851 3.227 1.00 50.41 84 THR A N 1
ATOM 667 C CA . THR A 1 84 ? 16.108 -2.511 2.793 1.00 50.41 84 THR A CA 1
ATOM 668 C C . THR A 1 84 ? 16.730 -1.952 1.512 1.00 50.41 84 THR A C 1
ATOM 670 O O . THR A 1 84 ? 17.853 -2.365 1.292 1.00 50.41 84 THR A O 1
ATOM 673 N N . ASN A 1 85 ? 16.108 -1.046 0.711 1.00 45.69 85 ASN A N 1
ATOM 674 C CA . ASN A 1 85 ? 16.814 -0.185 -0.292 1.00 45.69 85 ASN A CA 1
ATOM 675 C C . ASN A 1 85 ? 15.981 0.749 -1.228 1.00 45.69 85 ASN A C 1
ATOM 677 O O . ASN A 1 85 ? 16.589 1.406 -2.065 1.00 45.69 85 ASN A O 1
ATOM 681 N N . ALA A 1 86 ? 14.648 0.890 -1.142 1.00 52.06 86 ALA A N 1
ATOM 682 C CA . ALA A 1 86 ? 13.876 1.444 -2.284 1.00 52.06 86 ALA A CA 1
ATOM 683 C C . ALA A 1 86 ? 12.937 2.646 -2.030 1.00 52.06 86 ALA A C 1
ATOM 685 O O . ALA A 1 86 ? 11.979 2.818 -2.769 1.00 52.06 86 ALA A O 1
ATOM 686 N N . VAL A 1 87 ? 13.181 3.516 -1.042 1.00 50.53 87 VAL A N 1
ATOM 687 C CA . VAL A 1 87 ? 12.339 4.728 -0.874 1.00 50.53 87 VAL A CA 1
ATOM 688 C C . VAL A 1 87 ? 13.144 6.008 -1.100 1.00 50.53 87 VAL A C 1
ATOM 690 O O . VAL A 1 87 ? 13.262 6.841 -0.218 1.00 50.53 87 VAL A O 1
ATOM 693 N N . VAL A 1 88 ? 13.761 6.195 -2.267 1.00 49.50 88 VAL A N 1
ATOM 694 C CA . VAL A 1 88 ? 14.614 7.381 -2.521 1.00 49.50 88 VAL A CA 1
ATOM 695 C C . VAL A 1 88 ? 13.810 8.703 -2.549 1.00 49.50 88 VAL A C 1
ATOM 697 O O . VAL A 1 88 ? 14.384 9.764 -2.316 1.00 49.50 88 VAL A O 1
ATOM 700 N N . GLY A 1 89 ? 12.486 8.663 -2.754 1.00 48.72 89 GLY A N 1
ATOM 701 C CA . GLY A 1 89 ? 11.657 9.861 -2.980 1.00 48.72 89 GLY A CA 1
ATOM 702 C C . GLY A 1 89 ? 10.938 10.482 -1.771 1.00 48.72 89 GLY A C 1
ATOM 703 O O . GLY A 1 89 ? 10.636 11.670 -1.815 1.00 48.72 89 GLY A O 1
ATOM 704 N N . PHE A 1 90 ? 10.693 9.733 -0.687 1.00 51.84 90 PHE A N 1
ATOM 705 C CA . PHE A 1 90 ? 9.734 10.128 0.370 1.00 51.84 90 PHE A CA 1
ATOM 706 C C . PHE A 1 90 ? 10.077 11.430 1.120 1.00 51.84 90 PHE A C 1
ATOM 708 O O . PHE A 1 90 ? 9.181 12.108 1.602 1.00 51.84 90 PHE A O 1
ATOM 715 N N . PHE A 1 91 ? 11.352 11.827 1.187 1.00 49.59 91 PHE A N 1
ATOM 716 C CA . PHE A 1 91 ? 11.781 12.986 1.988 1.00 49.59 91 PHE A CA 1
ATOM 717 C C . PHE A 1 91 ? 12.171 14.234 1.184 1.00 49.59 91 PHE A C 1
ATOM 719 O O . PHE A 1 91 ? 12.639 15.197 1.779 1.00 49.59 91 PHE A O 1
ATOM 726 N N . ARG A 1 92 ? 12.007 14.257 -0.147 1.00 44.66 92 ARG A N 1
ATOM 727 C CA . ARG A 1 92 ? 12.382 15.441 -0.953 1.00 44.66 92 ARG A CA 1
ATOM 728 C C . ARG A 1 92 ? 11.249 16.432 -1.230 1.00 44.66 92 ARG A C 1
ATOM 730 O O . ARG A 1 92 ? 11.538 17.493 -1.762 1.00 44.66 92 ARG A O 1
ATOM 737 N N . GLY A 1 93 ? 10.002 16.097 -0.896 1.00 44.00 93 GLY A N 1
ATOM 738 C CA . GLY A 1 93 ? 8.838 16.964 -1.143 1.00 44.00 93 GLY A CA 1
ATOM 739 C C . GLY A 1 93 ? 7.972 17.257 0.083 1.00 44.00 93 GLY A C 1
ATOM 740 O O . GLY A 1 93 ? 6.911 17.847 -0.069 1.00 44.00 93 GLY A O 1
ATOM 741 N N . VAL A 1 94 ? 8.389 16.816 1.276 1.00 39.22 94 VAL A N 1
ATOM 742 C CA . VAL A 1 94 ? 7.641 17.012 2.537 1.00 39.22 94 VAL A CA 1
ATOM 743 C C . VAL A 1 94 ? 8.249 18.143 3.393 1.00 39.22 94 VAL A C 1
ATOM 745 O O . VAL A 1 94 ? 7.713 18.474 4.445 1.00 39.22 94 VAL A O 1
ATOM 748 N N . PHE A 1 95 ? 9.322 18.785 2.916 1.00 40.69 95 PHE A N 1
ATOM 749 C CA . PHE A 1 95 ? 9.908 20.002 3.485 1.00 40.69 95 PHE A CA 1
ATOM 750 C C . PHE A 1 95 ? 10.267 20.986 2.375 1.00 40.69 95 PHE A C 1
ATOM 752 O O . PHE A 1 95 ? 10.813 20.514 1.350 1.00 40.69 95 PHE A O 1
#

Foldseek 3Di:
DKDKDAFDDDPCPVVDDCLQQDDFDDKTWGIWMWDDDPNWTKIKTWMWGWHDDDPPIDTSDGDIDMDTDDPDDDPDDDDDDDDPDHRPRNPPPPD

pLDDT: mean 82.83, std 15.47, range [39.22, 97.56]

Mean predicted aligned error: 7.33 Å